Protein AF-A0A9N9IY14-F1 (afdb_monomer)

Organism: NCBI:txid94023

Nearest PDB structures (foldseek):
  3uku-assembly1_A  TM=9.607E-01  e=1.520E-04  Bos taurus
  8tah-ass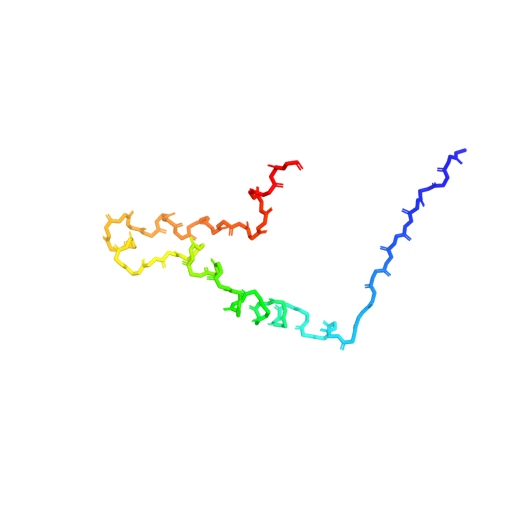embly1_A  TM=9.249E-01  e=1.150E-04  Bos taurus
  6uhc-assembly1_A  TM=9.148E-01  e=1.322E-04  Homo sapiens
  8thx-assembly1_A  TM=8.033E-01  e=2.832E-02  Saccharomyces

pLDDT: mean 89.36, std 14.98, range [34.38, 98.5]

Radius of gyration: 17.44 Å; Cα contacts (8 Å, |Δi|>4): 13; chains: 1; bounding box: 43×33×39 Å

Structure (mmCIF, N/CA/C/O backbone):
data_AF-A0A9N9IY14-F1
#
_entry.id   AF-A0A9N9IY14-F1
#
loop_
_atom_site.group_PDB
_atom_site.id
_atom_site.type_symbol
_atom_site.label_atom_id
_atom_site.label_alt_id
_atom_site.label_comp_id
_atom_site.label_asym_id
_atom_site.label_entity_id
_atom_site.label_seq_id
_atom_site.pdbx_PDB_ins_code
_atom_site.Cartn_x
_atom_site.Cartn_y
_atom_site.Cartn_z
_atom_site.occupancy
_atom_site.B_iso_or_equiv
_atom_site.auth_seq_id
_atom_site.auth_comp_id
_atom_site.auth_asym_id
_atom_site.auth_atom_id
_atom_site.pdbx_PDB_model_num
ATOM 1 N N . ALA A 1 1 ? -33.711 20.104 13.957 1.00 81.06 1 ALA A N 1
ATOM 2 C CA . ALA A 1 1 ? -32.591 19.549 13.173 1.00 81.06 1 ALA A CA 1
ATOM 3 C C . ALA A 1 1 ? -32.626 18.033 13.306 1.00 81.06 1 ALA A C 1
ATOM 5 O O . ALA A 1 1 ? -32.827 17.557 14.417 1.00 81.06 1 ALA A O 1
ATOM 6 N N . THR A 1 2 ? -32.507 17.288 12.208 1.00 86.25 2 THR A N 1
ATOM 7 C CA . THR A 1 2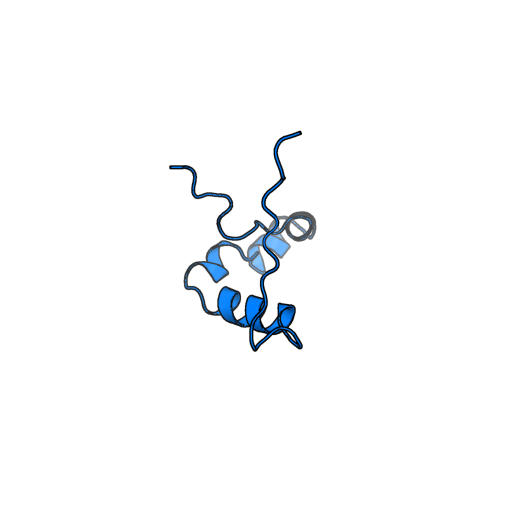 ? -32.381 15.822 12.238 1.00 86.25 2 THR A CA 1
ATOM 8 C C . THR A 1 2 ? -30.966 15.443 12.693 1.00 86.25 2 THR A C 1
ATOM 10 O O . THR A 1 2 ? -30.013 15.968 12.112 1.00 86.25 2 THR A O 1
ATOM 13 N N . PRO A 1 3 ? -30.795 14.583 13.713 1.00 88.31 3 PRO A N 1
ATOM 14 C CA . PRO A 1 3 ? -29.476 14.105 14.121 1.00 88.31 3 PRO A CA 1
ATOM 15 C C . PRO A 1 3 ? -28.787 13.345 12.983 1.00 88.31 3 PRO A C 1
ATOM 17 O O .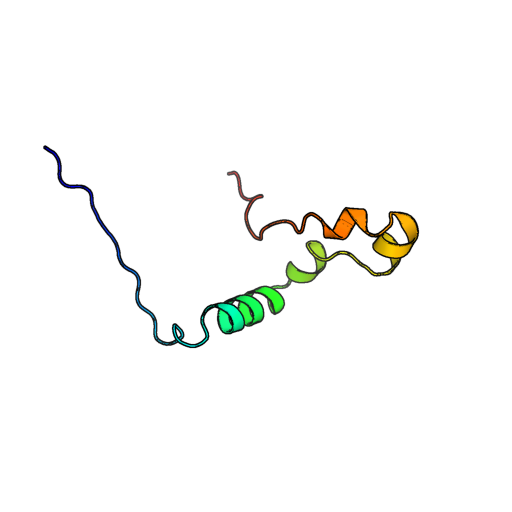 PRO A 1 3 ? -29.428 12.558 12.288 1.00 88.31 3 PRO A O 1
ATOM 20 N N . ILE A 1 4 ? -27.489 13.586 12.796 1.00 95.06 4 ILE A N 1
ATOM 21 C CA . ILE A 1 4 ? -26.651 12.793 11.892 1.00 95.06 4 ILE A CA 1
ATOM 22 C C . ILE A 1 4 ? -26.271 11.516 12.634 1.00 95.06 4 ILE A C 1
ATOM 24 O O . ILE A 1 4 ? -25.789 11.588 13.765 1.00 95.06 4 ILE A O 1
ATOM 28 N N . ASP A 1 5 ? -26.475 10.368 11.997 1.00 94.56 5 ASP A N 1
ATOM 29 C CA . ASP A 1 5 ? -25.974 9.104 12.521 1.00 94.56 5 ASP A CA 1
ATOM 30 C C . ASP A 1 5 ? -24.448 9.039 12.357 1.00 94.56 5 ASP A C 1
ATOM 32 O O . ASP A 1 5 ? -23.914 9.272 11.269 1.00 94.56 5 ASP A O 1
ATOM 36 N N . VAL A 1 6 ? -23.738 8.763 13.451 1.00 95.75 6 VAL A N 1
ATOM 37 C CA . VAL A 1 6 ? -22.272 8.736 13.497 1.00 95.75 6 VAL A CA 1
ATOM 38 C C . VAL A 1 6 ? -21.823 7.354 13.947 1.00 95.75 6 VAL A C 1
ATOM 40 O O . VAL A 1 6 ? -22.079 6.947 15.078 1.00 95.75 6 VAL A O 1
ATOM 43 N N . ASN A 1 7 ? -21.083 6.660 13.081 1.00 95.75 7 ASN A N 1
ATOM 44 C CA . ASN A 1 7 ? -20.575 5.320 13.355 1.00 95.75 7 ASN A CA 1
ATOM 45 C C . ASN A 1 7 ? -19.042 5.306 13.473 1.00 95.75 7 ASN A C 1
ATOM 47 O O . ASN A 1 7 ? -18.327 5.477 12.485 1.00 95.75 7 ASN A O 1
ATOM 51 N N . VAL A 1 8 ? -18.533 5.066 14.684 1.00 96.25 8 VAL A N 1
ATOM 52 C CA . VAL A 1 8 ? -17.095 4.932 14.962 1.00 96.25 8 VAL A CA 1
ATOM 53 C C . VAL A 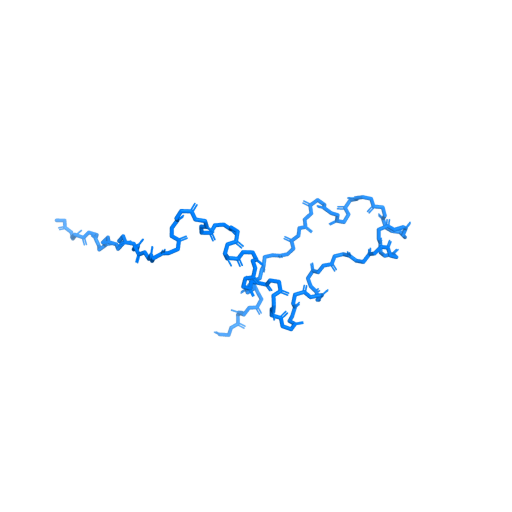1 8 ? -16.733 3.452 15.072 1.00 96.25 8 VAL A C 1
ATOM 55 O O . VAL A 1 8 ? -17.112 2.776 16.027 1.00 96.25 8 VAL A O 1
ATOM 58 N N . ILE A 1 9 ? -15.957 2.941 14.114 1.00 95.81 9 ILE A N 1
ATOM 59 C CA . ILE A 1 9 ? -15.613 1.515 14.047 1.00 95.81 9 ILE A CA 1
ATOM 60 C C . ILE A 1 9 ? -14.333 1.223 14.836 1.00 95.81 9 ILE A C 1
ATOM 62 O O . ILE A 1 9 ? -13.268 1.781 14.564 1.00 9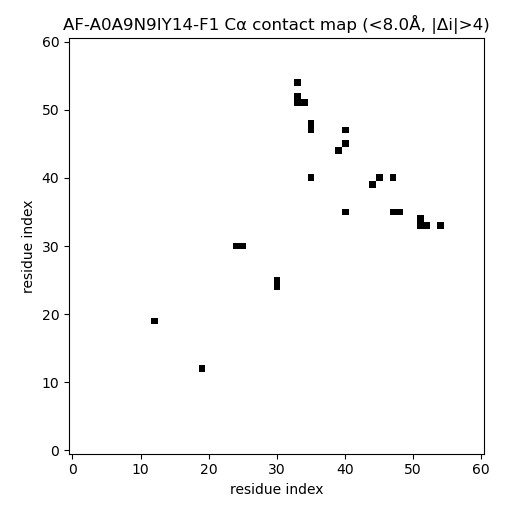5.81 9 ILE A O 1
ATOM 66 N N . SER A 1 10 ? -14.421 0.274 15.772 1.00 96.69 10 SER A N 1
ATOM 67 C CA . SER A 1 10 ? -13.268 -0.266 16.499 1.00 96.69 10 SER A CA 1
ATOM 68 C C . SER A 1 10 ? -13.039 -1.747 16.211 1.00 96.69 10 SER A C 1
ATOM 70 O O . SER A 1 10 ? -13.986 -2.514 16.062 1.00 96.69 10 SER A O 1
ATOM 72 N N . HIS A 1 11 ? -11.773 -2.172 16.142 1.00 95.38 11 HIS A N 1
ATOM 73 C CA . HIS A 1 11 ? -11.410 -3.572 15.895 1.00 95.38 11 HIS A CA 1
ATOM 74 C C . HIS A 1 11 ? -10.080 -3.958 16.564 1.00 95.38 11 HIS A C 1
ATOM 76 O O . HIS A 1 11 ? -9.210 -3.128 16.813 1.00 95.38 11 HIS A O 1
ATOM 82 N N . LYS A 1 12 ? -9.868 -5.260 16.801 1.00 95.69 12 LYS A N 1
ATOM 83 C CA . LYS A 1 12 ? -8.701 -5.788 17.546 1.00 95.69 12 LYS A CA 1
ATOM 84 C C . LYS A 1 12 ? -7.340 -5.590 16.855 1.00 95.69 12 LYS A C 1
ATOM 86 O O . LYS A 1 12 ? -6.307 -5.873 17.451 1.00 95.69 12 LYS A O 1
ATOM 91 N N . LYS A 1 13 ? -7.322 -5.164 15.587 1.00 95.19 13 LYS A N 1
ATOM 92 C CA . LYS A 1 13 ? -6.103 -5.018 14.766 1.00 95.19 13 LYS A CA 1
ATOM 93 C C . LYS A 1 13 ? -5.717 -3.554 14.518 1.00 95.19 13 LYS A C 1
ATOM 95 O O . LYS A 1 13 ? -4.866 -3.307 13.675 1.00 95.19 13 LYS A O 1
ATOM 100 N N . GLN A 1 14 ? -6.298 -2.601 15.255 1.00 97.25 14 GLN A N 1
ATOM 101 C CA . GLN A 1 14 ? -6.066 -1.158 15.079 1.00 97.25 14 GLN A CA 1
ATOM 102 C C . GLN A 1 14 ? -4.581 -0.764 15.079 1.00 97.25 14 GLN A C 1
ATOM 104 O O . GLN A 1 14 ? -4.148 -0.041 14.187 1.00 97.25 14 GLN A O 1
ATOM 109 N N . ARG A 1 15 ? -3.779 -1.297 16.017 1.00 97.50 15 ARG A N 1
ATOM 110 C CA . ARG A 1 15 ? -2.343 -0.969 16.152 1.00 97.50 15 ARG A CA 1
ATOM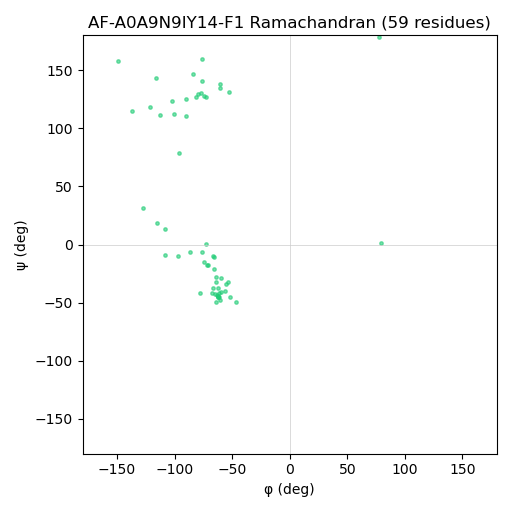 111 C C . ARG A 1 15 ? -1.545 -1.169 14.858 1.00 97.50 15 ARG A C 1
ATOM 113 O O . ARG A 1 15 ? -0.593 -0.438 14.615 1.00 97.50 15 ARG A O 1
ATOM 120 N N . TYR A 1 16 ? -1.934 -2.148 14.044 1.00 97.38 16 TYR A N 1
ATOM 121 C CA . TYR A 1 16 ? -1.272 -2.490 12.786 1.00 97.38 16 TYR A CA 1
ATOM 122 C C . TYR A 1 16 ? -2.273 -2.534 11.630 1.00 97.38 16 TYR A C 1
ATOM 124 O O . TYR A 1 1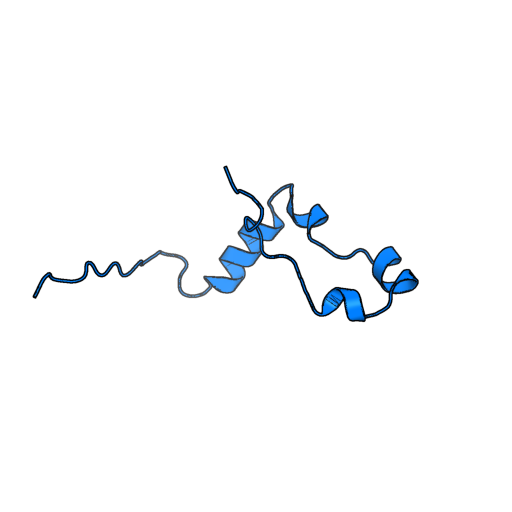6 ? -2.100 -3.325 10.708 1.00 97.38 16 TYR A O 1
ATOM 132 N N . ALA A 1 17 ? -3.333 -1.717 11.680 1.00 95.81 17 ALA A N 1
ATOM 133 C CA . ALA A 1 17 ? -4.454 -1.805 10.744 1.00 95.81 17 ALA A CA 1
ATOM 134 C C . ALA A 1 17 ? -4.010 -1.690 9.281 1.00 95.81 17 ALA A C 1
ATOM 136 O O . ALA A 1 17 ? -4.473 -2.460 8.447 1.00 95.81 17 ALA A O 1
ATOM 137 N N . VAL A 1 18 ? -3.058 -0.798 8.990 1.00 96.25 18 VAL A N 1
ATOM 138 C CA . VAL A 1 18 ? -2.504 -0.614 7.639 1.00 96.25 18 VAL A CA 1
ATOM 139 C C . VAL A 1 18 ? -1.773 -1.868 7.163 1.00 96.25 18 VAL A C 1
ATOM 141 O O . VAL A 1 18 ? -2.045 -2.367 6.076 1.00 96.25 18 VAL A O 1
ATOM 144 N N . TRP A 1 19 ? -0.876 -2.415 7.988 1.00 96.50 19 TRP A N 1
ATOM 145 C CA . TRP A 1 19 ? -0.110 -3.609 7.627 1.00 96.50 19 TRP A CA 1
ATOM 146 C C . TRP A 1 19 ? -1.007 -4.845 7.518 1.00 96.50 19 TRP A C 1
ATOM 148 O O . TRP A 1 19 ? -0.893 -5.619 6.573 1.00 96.50 19 TRP A O 1
ATOM 158 N N . TYR A 1 20 ? -1.947 -4.995 8.451 1.00 96.06 20 TYR A N 1
ATOM 159 C CA . TYR A 1 20 ? -2.935 -6.067 8.433 1.00 96.06 20 TYR A CA 1
ATOM 160 C C . TYR A 1 20 ? -3.835 -5.979 7.194 1.00 96.06 20 TYR A C 1
ATOM 162 O O . TYR A 1 20 ? -4.025 -6.980 6.515 1.00 96.06 20 TYR A O 1
ATOM 170 N N . GLY A 1 21 ? -4.327 -4.784 6.851 1.00 93.81 21 GLY A N 1
ATOM 171 C CA . GLY A 1 21 ? -5.104 -4.547 5.635 1.00 93.81 21 GLY A CA 1
ATOM 172 C C . GLY A 1 21 ? -4.311 -4.858 4.366 1.00 93.81 21 GLY A C 1
ATOM 173 O O . GLY A 1 21 ? -4.809 -5.573 3.505 1.00 93.81 21 GLY A O 1
ATOM 174 N N . GLY A 1 22 ? -3.054 -4.411 4.280 1.00 94.25 22 GLY A N 1
ATOM 175 C CA . GLY A 1 22 ? -2.165 -4.740 3.163 1.00 94.25 22 GLY A CA 1
ATOM 176 C C . GLY A 1 22 ? -1.904 -6.242 3.034 1.00 94.25 22 GLY A C 1
ATOM 177 O O . GLY A 1 22 ? -1.965 -6.777 1.932 1.00 94.25 22 GLY A O 1
ATOM 178 N N . SER A 1 23 ? -1.688 -6.940 4.154 1.00 95.69 23 SER A N 1
ATOM 179 C CA . SER A 1 23 ? -1.536 -8.398 4.181 1.00 95.69 23 SER A CA 1
ATOM 180 C C . SER A 1 23 ? -2.801 -9.112 3.704 1.00 95.69 23 SER A C 1
ATOM 182 O O . SER A 1 23 ? -2.700 -10.021 2.886 1.00 95.69 23 SER A O 1
ATOM 184 N N . LEU A 1 24 ? -3.986 -8.693 4.156 1.00 93.31 24 LEU A N 1
ATOM 185 C CA . LEU A 1 24 ? -5.248 -9.260 3.679 1.00 93.31 24 LEU A CA 1
ATOM 186 C C . LEU A 1 24 ? -5.420 -9.055 2.171 1.00 93.31 24 LEU A C 1
ATOM 188 O O . LEU A 1 24 ? -5.712 -10.011 1.462 1.00 93.31 24 LEU A O 1
ATOM 192 N N . ILE A 1 25 ? -5.183 -7.835 1.685 1.00 92.19 25 ILE A N 1
ATOM 193 C CA . ILE A 1 25 ? -5.333 -7.477 0.271 1.00 92.19 25 ILE A CA 1
ATOM 194 C C . ILE A 1 25 ? -4.348 -8.258 -0.609 1.00 92.19 25 ILE A C 1
ATOM 196 O O . ILE A 1 25 ? -4.742 -8.778 -1.647 1.00 92.19 25 ILE A O 1
ATOM 200 N N . ALA A 1 26 ? -3.090 -8.390 -0.184 1.00 94.25 26 ALA A N 1
ATOM 201 C CA . ALA A 1 26 ? -2.063 -9.120 -0.927 1.00 94.25 26 ALA A CA 1
ATOM 202 C C . ALA A 1 26 ? -2.330 -10.631 -1.034 1.00 94.25 26 ALA A C 1
ATOM 204 O O . ALA A 1 26 ? -1.796 -11.281 -1.927 1.00 94.25 26 ALA A O 1
ATOM 205 N N . ASN A 1 27 ? -3.149 -11.190 -0.136 1.00 94.44 27 ASN A N 1
ATOM 206 C CA . ASN A 1 27 ? -3.557 -12.595 -0.176 1.00 94.44 27 ASN A CA 1
ATOM 207 C C . ASN A 1 27 ? -4.789 -12.849 -1.068 1.00 94.44 27 ASN A C 1
ATOM 209 O O . ASN A 1 27 ? -5.161 -14.007 -1.256 1.00 94.44 27 ASN A O 1
ATOM 213 N N . MET A 1 28 ? -5.445 -11.812 -1.603 1.00 92.06 28 MET A N 1
ATOM 214 C CA . MET A 1 28 ? -6.589 -11.992 -2.504 1.00 92.06 28 MET A CA 1
ATOM 215 C C . MET A 1 28 ? -6.114 -12.416 -3.907 1.00 92.06 28 MET A C 1
ATOM 217 O O . MET A 1 28 ? -5.123 -11.863 -4.392 1.00 92.06 28 MET A O 1
ATOM 221 N N . PRO A 1 29 ? -6.812 -13.336 -4.602 1.00 91.31 29 PRO A N 1
ATOM 222 C CA . PRO A 1 29 ? -6.428 -13.786 -5.946 1.00 91.31 29 PRO A CA 1
ATOM 223 C C . PRO A 1 29 ? -6.281 -12.650 -6.965 1.00 91.31 29 PRO A C 1
ATOM 225 O O . PRO A 1 29 ? -5.420 -12.692 -7.842 1.00 91.31 29 PRO A O 1
ATOM 228 N N . GLU A 1 30 ? -7.098 -11.607 -6.836 1.00 88.81 30 GLU A N 1
ATOM 229 C CA . GLU A 1 30 ? -7.135 -10.483 -7.762 1.00 88.81 30 GLU A CA 1
ATOM 230 C C . GLU A 1 30 ? -5.936 -9.545 -7.590 1.00 88.81 30 GLU A C 1
ATOM 232 O O . GLU A 1 30 ? -5.679 -8.746 -8.488 1.00 88.81 30 GLU A O 1
ATOM 237 N N . PHE A 1 31 ? -5.178 -9.639 -6.486 1.00 92.06 31 PHE A N 1
ATOM 238 C CA . PHE A 1 31 ? -4.058 -8.748 -6.157 1.00 92.06 31 PHE A CA 1
ATOM 239 C C . PHE A 1 31 ? -3.107 -8.527 -7.332 1.00 92.06 31 PHE A C 1
ATOM 241 O O . PHE A 1 31 ? -2.840 -7.386 -7.711 1.00 92.06 31 PHE A O 1
ATOM 248 N N . TYR A 1 32 ? -2.681 -9.616 -7.969 1.00 92.25 32 TYR A N 1
ATOM 249 C CA . TYR A 1 32 ? -1.732 -9.564 -9.076 1.00 92.25 32 TYR A CA 1
ATOM 250 C C . TYR A 1 32 ? -2.271 -8.833 -10.309 1.00 92.25 32 TYR A C 1
ATOM 252 O O . TYR A 1 32 ? -1.489 -8.219 -11.024 1.00 92.25 32 TYR A O 1
ATOM 260 N N . SER A 1 33 ? -3.590 -8.828 -10.535 1.00 91.69 33 SER A N 1
ATOM 261 C CA . SER A 1 33 ? -4.201 -8.109 -11.665 1.00 91.69 33 SER A CA 1
ATOM 262 C C . SER A 1 33 ? -4.177 -6.582 -11.510 1.00 91.69 33 SER A C 1
ATOM 264 O O . SER A 1 33 ? -4.347 -5.856 -12.489 1.00 91.69 33 SER A O 1
ATOM 266 N N . TYR A 1 34 ? -3.963 -6.088 -10.287 1.00 91.25 34 TYR A N 1
ATOM 267 C CA . TYR A 1 34 ? -3.846 -4.661 -9.983 1.00 91.25 34 TYR A CA 1
ATOM 268 C C . TYR A 1 34 ? -2.391 -4.183 -9.900 1.00 91.25 34 TYR A C 1
ATOM 270 O O . TYR A 1 34 ? -2.151 -2.976 -9.818 1.00 91.25 34 TYR A O 1
ATOM 278 N N . CYS A 1 35 ? -1.425 -5.103 -9.897 1.00 94.44 35 CYS A N 1
ATOM 279 C CA . CYS A 1 35 ? -0.007 -4.780 -9.841 1.00 94.44 35 CYS A CA 1
ATOM 280 C C . CYS A 1 35 ? 0.550 -4.465 -11.229 1.00 94.44 35 CYS A C 1
ATOM 282 O O . CYS A 1 35 ? 0.173 -5.081 -12.220 1.00 94.44 35 CYS A O 1
ATOM 284 N N . HIS A 1 36 ? 1.523 -3.557 -11.271 1.00 96.31 36 HIS A N 1
ATOM 285 C CA . HIS A 1 36 ? 2.356 -3.357 -12.453 1.00 96.31 36 HIS A CA 1
ATOM 286 C C . HIS A 1 36 ? 3.462 -4.407 -12.470 1.00 96.31 36 HIS A C 1
ATOM 288 O O . HIS A 1 36 ? 4.199 -4.563 -11.491 1.00 96.31 36 HIS A O 1
ATOM 294 N N . SER A 1 37 ? 3.593 -5.124 -13.579 1.00 97.38 37 SER A N 1
ATOM 295 C CA . SER A 1 37 ? 4.696 -6.054 -13.788 1.00 97.38 37 SER A CA 1
ATOM 296 C C . SER A 1 37 ? 5.995 -5.315 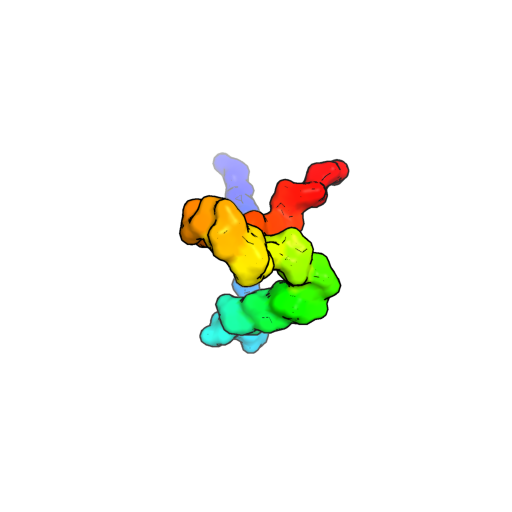-14.121 1.00 97.38 37 SER A C 1
ATOM 298 O O . SER A 1 37 ? 6.008 -4.172 -14.584 1.00 97.38 37 SER A O 1
ATOM 300 N N . LYS A 1 38 ? 7.127 -6.001 -13.926 1.00 97.81 38 LYS A N 1
ATOM 301 C CA . LYS A 1 38 ? 8.438 -5.482 -14.333 1.00 97.81 38 LYS A CA 1
ATOM 302 C C . LYS A 1 38 ? 8.503 -5.219 -15.845 1.00 97.81 38 LYS A C 1
ATOM 304 O O . LYS A 1 38 ? 9.030 -4.189 -16.245 1.00 97.81 38 LYS A O 1
ATOM 309 N N . ALA A 1 39 ? 7.933 -6.112 -16.656 1.00 98.44 39 ALA A N 1
ATOM 310 C CA . ALA A 1 39 ? 7.907 -5.967 -18.110 1.00 98.44 39 ALA A CA 1
ATOM 311 C C . ALA A 1 39 ? 7.136 -4.707 -18.543 1.00 98.44 39 ALA A C 1
ATOM 313 O O . ALA A 1 39 ? 7.635 -3.929 -19.348 1.00 98.44 39 ALA A O 1
ATOM 314 N N . GLU A 1 40 ? 5.969 -4.442 -17.942 1.00 97.81 40 GLU A N 1
ATOM 315 C CA . GLU A 1 40 ? 5.207 -3.218 -18.223 1.00 97.81 40 GLU A CA 1
ATOM 316 C C . GLU A 1 40 ? 5.975 -1.952 -17.837 1.00 97.81 40 GLU A C 1
ATOM 318 O O . GLU A 1 40 ? 5.897 -0.946 -18.541 1.00 97.81 40 GLU A O 1
ATOM 323 N N . TYR A 1 41 ? 6.716 -1.987 -16.726 1.00 98.38 41 TYR A N 1
ATOM 324 C CA . TYR A 1 41 ? 7.557 -0.868 -16.306 1.00 98.38 41 TYR A CA 1
ATOM 325 C C . TYR A 1 41 ? 8.690 -0.603 -17.304 1.00 98.38 41 TYR A C 1
ATOM 327 O O . TYR A 1 41 ? 8.963 0.553 -17.620 1.00 98.38 41 TYR A O 1
ATOM 335 N N . GLU A 1 42 ? 9.339 -1.655 -17.805 1.00 98.44 42 GLU A N 1
ATOM 336 C CA . GLU A 1 42 ? 10.414 -1.546 -18.798 1.00 98.44 42 GLU A CA 1
ATOM 337 C C . GLU A 1 42 ? 9.896 -1.019 -20.146 1.00 98.44 42 GLU A C 1
ATOM 339 O O . GLU A 1 42 ? 10.564 -0.202 -20.775 1.00 98.44 42 GLU A O 1
ATOM 344 N N . GLU A 1 43 ? 8.687 -1.413 -20.558 1.00 98.50 43 GLU A N 1
ATOM 345 C CA . GLU A 1 43 ? 8.077 -0.987 -21.824 1.00 98.50 43 GLU A CA 1
ATOM 346 C C . GLU A 1 43 ? 7.482 0.433 -21.767 1.00 98.50 43 GLU A C 1
ATOM 348 O O . GLU A 1 43 ? 7.625 1.217 -22.705 1.00 98.50 43 GLU A O 1
ATOM 353 N N . ARG A 1 44 ? 6.797 0.783 -20.671 1.00 97.56 44 ARG A N 1
ATOM 354 C 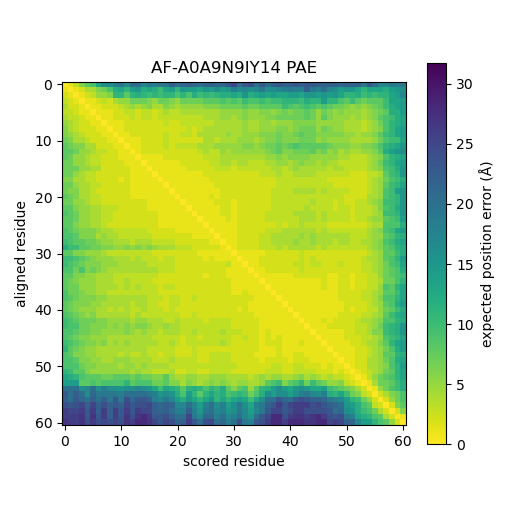CA . ARG A 1 44 ? 5.978 2.010 -20.564 1.00 97.56 44 ARG A CA 1
ATOM 355 C C . ARG A 1 44 ? 6.596 3.080 -19.665 1.00 97.56 44 ARG A C 1
ATOM 357 O O . ARG A 1 44 ? 6.097 4.205 -19.612 1.00 97.56 44 ARG A O 1
ATOM 364 N N . GLY A 1 45 ? 7.660 2.736 -18.945 1.00 98.12 45 GLY A N 1
ATOM 365 C CA . GLY A 1 45 ? 8.377 3.618 -18.035 1.00 98.12 45 GLY A CA 1
ATOM 366 C C . GLY A 1 45 ? 7.689 3.840 -16.677 1.00 98.12 45 GLY A C 1
ATOM 367 O O . GLY A 1 45 ? 6.572 3.378 -16.421 1.00 98.12 45 GLY A O 1
ATOM 368 N N . PRO A 1 46 ? 8.327 4.623 -15.785 1.00 97.81 46 PRO A N 1
ATOM 369 C CA . PRO A 1 46 ? 7.884 4.816 -14.401 1.00 97.81 46 PRO A CA 1
ATOM 370 C C . PRO A 1 46 ? 6.542 5.533 -14.239 1.00 97.81 46 PRO A C 1
ATOM 372 O O . PRO A 1 46 ? 5.999 5.572 -13.134 1.00 97.81 46 PRO A O 1
ATOM 375 N N . SER A 1 47 ? 5.988 6.115 -15.306 1.00 97.88 47 SER A N 1
ATOM 376 C CA . SER A 1 47 ? 4.691 6.792 -15.258 1.00 97.88 47 SER A CA 1
ATOM 377 C C . SER A 1 47 ? 3.551 5.871 -14.837 1.00 97.88 47 SER A C 1
ATOM 379 O O . SER A 1 47 ? 2.614 6.360 -14.207 1.00 97.88 47 SER A O 1
ATOM 381 N N . ILE A 1 48 ? 3.630 4.565 -15.120 1.00 97.06 48 ILE A N 1
ATOM 382 C CA . ILE A 1 48 ? 2.571 3.615 -14.745 1.00 97.06 48 ILE A CA 1
ATOM 383 C C . ILE A 1 48 ? 2.418 3.500 -13.220 1.00 97.06 48 ILE A C 1
ATOM 385 O O . ILE A 1 48 ? 1.303 3.418 -12.719 1.00 97.06 48 ILE A O 1
ATOM 389 N N . CYS A 1 49 ? 3.511 3.641 -12.463 1.00 96.56 49 CYS A N 1
ATOM 390 C CA . CYS A 1 49 ? 3.505 3.545 -11.001 1.00 96.56 49 CYS A CA 1
ATOM 391 C C . CYS A 1 49 ? 2.939 4.788 -10.297 1.00 96.56 49 CYS A C 1
ATOM 393 O O . CYS A 1 49 ? 2.777 4.777 -9.077 1.00 96.56 49 CYS A O 1
ATOM 395 N N . ARG A 1 50 ? 2.642 5.873 -11.029 1.00 96.94 50 ARG A N 1
ATOM 396 C CA . ARG A 1 50 ? 2.043 7.091 -10.448 1.00 96.94 50 ARG A CA 1
ATOM 397 C C . ARG A 1 50 ? 0.581 6.899 -10.051 1.00 96.94 50 ARG A C 1
ATOM 399 O O . ARG A 1 50 ? 0.057 7.694 -9.276 1.00 96.94 50 ARG A O 1
ATOM 406 N N . HIS A 1 51 ? -0.067 5.857 -10.567 1.00 93.31 51 HIS A N 1
ATOM 407 C CA . HIS A 1 51 ? -1.426 5.491 -10.210 1.00 93.31 51 HIS A CA 1
ATOM 408 C C . HIS A 1 51 ? -1.529 3.974 -10.028 1.00 93.31 51 HIS A C 1
ATOM 410 O O . HIS A 1 51 ? -1.382 3.207 -10.979 1.00 93.31 51 HIS A O 1
ATOM 416 N N . ASN A 1 52 ? -1.814 3.547 -8.800 1.00 90.62 52 ASN A N 1
ATOM 417 C CA . ASN A 1 52 ? -2.169 2.166 -8.492 1.00 90.62 52 ASN A CA 1
ATOM 418 C C . ASN A 1 52 ? -3.683 2.117 -8.302 1.00 90.62 52 ASN A C 1
ATOM 420 O O . ASN A 1 52 ? -4.232 2.876 -7.501 1.00 90.62 52 ASN A O 1
ATOM 424 N N . ARG A 1 53 ? -4.354 1.262 -9.073 1.00 86.69 53 ARG A N 1
ATOM 425 C CA . ARG A 1 53 ? -5.811 1.120 -9.020 1.00 86.69 53 ARG A CA 1
ATOM 426 C C . ARG A 1 53 ? -6.231 0.671 -7.616 1.00 86.69 53 ARG A C 1
ATOM 428 O O . ARG A 1 53 ? -5.627 -0.234 -7.046 1.00 86.69 53 ARG A O 1
ATOM 435 N N . VAL A 1 54 ? -7.267 1.303 -7.066 1.00 79.62 54 VAL A N 1
ATOM 436 C CA . VAL A 1 54 ? -7.821 0.932 -5.757 1.00 79.62 54 VAL A CA 1
ATOM 437 C C . VAL A 1 54 ? -8.680 -0.323 -5.914 1.00 79.62 54 VAL A C 1
ATOM 439 O O . VAL A 1 54 ? -9.543 -0.385 -6.788 1.00 79.62 54 VAL A O 1
ATOM 442 N N . PHE A 1 55 ? -8.452 -1.316 -5.055 1.00 70.81 55 PHE A N 1
ATOM 443 C CA . PHE A 1 55 ? -9.256 -2.536 -4.984 1.00 70.81 55 PHE A CA 1
ATOM 444 C C . PHE A 1 55 ? -10.748 -2.208 -4.838 1.00 70.81 55 PHE A C 1
ATOM 446 O O . PHE A 1 55 ? -11.126 -1.397 -3.997 1.00 70.81 55 PHE A O 1
ATOM 453 N N . GLY A 1 56 ? -11.597 -2.840 -5.652 1.00 62.44 56 GLY A N 1
ATOM 454 C CA . GLY A 1 56 ? -13.054 -2.709 -5.542 1.00 62.44 56 GLY A CA 1
ATOM 455 C C . GLY A 1 56 ? -13.666 -1.438 -6.144 1.00 62.44 56 GLY A C 1
ATOM 456 O O . GLY A 1 56 ? -14.884 -1.304 -6.126 1.00 62.44 56 GLY A O 1
ATOM 457 N N . SER A 1 57 ? -12.890 -0.530 -6.754 1.00 56.59 57 SER A N 1
ATOM 458 C CA . SER A 1 57 ? -13.472 0.627 -7.463 1.00 56.59 57 SER A CA 1
ATOM 459 C C . SER A 1 57 ? -14.154 0.276 -8.801 1.00 56.59 57 SER A C 1
ATOM 461 O O . SER A 1 57 ? -14.688 1.166 -9.458 1.00 56.59 57 SER A O 1
ATOM 463 N N . MET A 1 58 ? -14.172 -1.007 -9.196 1.00 46.41 58 MET A N 1
ATOM 464 C CA . MET A 1 58 ? -14.827 -1.524 -10.410 1.00 46.41 58 MET A CA 1
ATOM 465 C C . MET A 1 58 ? -16.005 -2.483 -10.144 1.00 46.41 58 MET A C 1
ATOM 467 O O . MET A 1 58 ? -16.423 -3.190 -11.054 1.00 46.41 58 MET A O 1
ATOM 471 N N . THR A 1 59 ? -16.593 -2.508 -8.944 1.00 46.56 59 THR A N 1
ATOM 472 C CA . THR A 1 59 ? -17.945 -3.076 -8.764 1.00 46.56 59 THR A CA 1
ATOM 473 C C . THR A 1 59 ? -18.977 -1.953 -8.802 1.00 46.56 59 THR A C 1
ATOM 475 O O . THR A 1 59 ? -19.437 -1.490 -7.763 1.00 46.56 59 THR A O 1
ATOM 478 N N . GLN A 1 60 ? -19.314 -1.491 -10.010 1.00 38.22 60 GLN A N 1
ATOM 479 C CA . GLN A 1 60 ? -20.652 -0.961 -10.278 1.00 38.22 60 GLN A CA 1
ATOM 480 C C . GLN A 1 60 ? -21.510 -2.136 -10.744 1.00 38.22 60 GLN A C 1
ATOM 482 O O . GLN A 1 60 ? -21.277 -2.659 -11.829 1.00 38.22 60 GLN A O 1
ATOM 487 N N . ASN A 1 61 ? -22.457 -2.541 -9.905 1.00 34.38 61 ASN A N 1
ATOM 488 C CA . ASN A 1 61 ? -23.745 -3.110 -10.290 1.00 34.38 61 ASN A CA 1
ATOM 489 C C . ASN A 1 61 ? -24.769 -2.600 -9.280 1.00 34.38 61 ASN A C 1
ATOM 491 O O . ASN A 1 61 ? -24.446 -2.653 -8.070 1.00 34.38 61 ASN A O 1
#

Sequence (61 aa):
ATPIDVNVISHKKQRYAVWYGGSLIANMPEFYSYCHSKAEYEERGPSICRHNRVFGSMTQN

Secondary structure (DSSP, 8-state):
-PPPP------TTGGGHHHHHHHHHHTSTTHHHHSPPHHHHHHH-GGGGG-PPPTTTT---

Mean predicted aligned error: 5.95 Å

InterPro domains:
  IPR004000 Actin family [PF00022] (5-51)
  IPR043129 ATPase, nucleotide binding domain [SSF53067] (4-55)

Foldseek 3Di:
DDDDDDDDDDDPCVVPCVVVVVVVLCPDPCNVVQDDDPVNCVVVNPPVVVDGDDPPPPPDD

Solvent-accessible surface area (backbone atoms only — not comparable to full-atom values): 4276 Å² total; per-residue (Å²): 133,84,84,79,90,81,87,85,90,82,65,99,52,61,97,47,39,69,60,52,51,50,54,55,50,66,70,39,88,64,40,68,81,58,53,85,51,71,66,56,39,73,75,67,35,76,70,61,76,76,61,72,72,65,87,76,79,79,74,84,127